Protein AF-A0A413CSR7-F1 (afdb_monomer)

Mean predicted aligned error: 8.37 Å

InterPro domains:
  IPR011579 ATPase domain [PF01637] (2-50)
  IPR027417 P-loop containing nucleoside triphosphate hydrolase [G3DSA:3.40.50.300] (1-65)
  IPR027417 P-loop containing nucleoside triphosphate hydrolase [SSF52540] 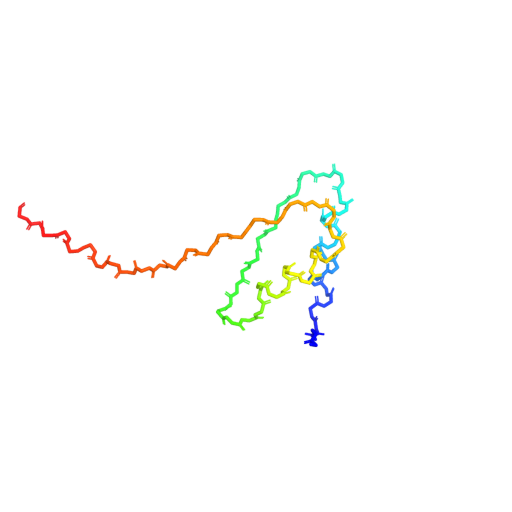(1-48)

Foldseek 3Di:
DDDDPPVVLVVLLCCLPDPDDDDDDDDDDPPPCPVVSVVVSCPVRDD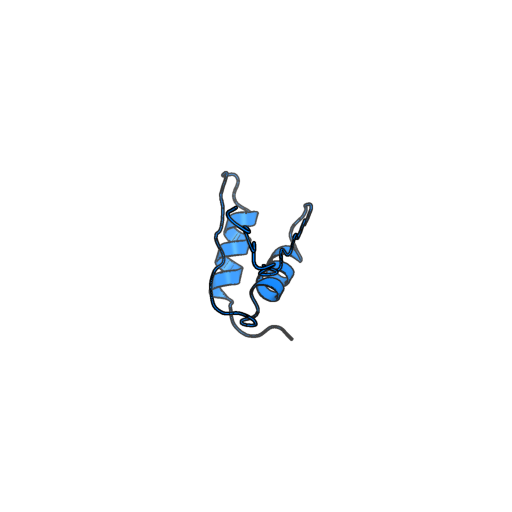DDDDDDDDPPPPPPPPPDD

Organism: NCBI:txid1735

Sequence (66 aa):
MFVGRENELKILNRVFSSNRQESVLIYGRRRIGKTELIKKAIEDFEGEYIQECKYKNSKVTQTVVD

Radius of gyration: 17.18 Å; Cα contacts (8 Å, |Δi|>4): 11; chains: 1; bounding box: 54×24×30 Å

Solvent-accessible surface area (backbone atoms only — not comparable to full-atom values): 4850 Å² total; per-residue (Å²): 139,89,81,79,62,62,68,61,42,53,52,48,48,50,56,74,70,43,98,57,99,77,86,86,89,89,84,81,69,87,90,76,46,66,70,58,50,52,58,62,51,46,73,86,50,93,74,89,88,85,86,88,84,82,76,85,74,80,70,75,78,75,72,77,83,125

Secondary structure (DSSP, 8-state):
---S-HHHHHHHHHHHT-SS---------TTSSHHHHHHHHTTT--S-------------------

Structure (mmCIF, N/CA/C/O backbone):
data_AF-A0A413CSR7-F1
#
_entry.id   AF-A0A413CSR7-F1
#
loop_
_atom_site.group_PDB
_atom_site.id
_atom_site.type_symbol
_atom_site.label_atom_id
_atom_site.label_alt_id
_atom_site.label_comp_id
_atom_site.label_asym_id
_atom_site.label_entity_id
_atom_site.label_seq_id
_atom_site.pdbx_PDB_ins_code
_atom_site.Cartn_x
_atom_site.Cartn_y
_atom_site.Cartn_z
_atom_site.occupancy
_atom_site.B_iso_or_equiv
_atom_site.auth_seq_id
_atom_site.auth_comp_id
_atom_site.auth_asym_id
_atom_site.auth_atom_id
_atom_site.pdbx_PDB_model_num
ATOM 1 N N . MET A 1 1 ? -0.048 5.262 -15.865 1.00 75.38 1 MET A N 1
ATOM 2 C CA . MET A 1 1 ? -1.174 4.311 -15.996 1.00 75.38 1 MET A CA 1
ATOM 3 C C . MET A 1 1 ? -0.827 3.059 -15.199 1.00 75.38 1 MET A C 1
ATOM 5 O O . MET A 1 1 ? 0.224 2.485 -15.453 1.00 75.38 1 MET A O 1
ATOM 9 N N . PHE A 1 2 ? -1.643 2.697 -14.206 1.00 87.88 2 PHE A N 1
ATOM 10 C CA . PHE A 1 2 ? -1.484 1.489 -13.384 1.00 87.88 2 PHE A CA 1
ATOM 11 C C . PHE A 1 2 ? -2.495 0.445 -13.871 1.00 87.88 2 PHE A C 1
ATOM 13 O O . PHE A 1 2 ? -3.657 0.793 -14.061 1.00 87.88 2 PHE A O 1
ATOM 20 N N . VAL A 1 3 ? -2.061 -0.788 -14.142 1.00 90.94 3 VAL A N 1
ATOM 21 C CA . VAL A 1 3 ? -2.905 -1.818 -14.775 1.00 90.94 3 VAL A CA 1
ATOM 22 C C . VAL A 1 3 ? -2.806 -3.130 -14.005 1.00 90.94 3 VAL A C 1
ATOM 24 O O . VAL A 1 3 ? -1.706 -3.605 -13.715 1.00 90.94 3 VAL A O 1
ATOM 27 N N . GLY A 1 4 ? -3.963 -3.734 -13.724 1.00 92.88 4 GLY A N 1
ATOM 28 C CA . GLY A 1 4 ? -4.075 -4.968 -12.950 1.00 92.88 4 GLY A CA 1
ATOM 29 C C . GLY A 1 4 ? -3.847 -4.751 -11.451 1.00 92.88 4 GLY A C 1
ATOM 30 O O . GLY A 1 4 ? -3.882 -3.626 -10.965 1.00 92.88 4 GLY A O 1
ATOM 31 N N . ARG A 1 5 ? -3.604 -5.846 -10.716 1.00 94.44 5 ARG A N 1
ATOM 32 C CA . ARG A 1 5 ? -3.357 -5.850 -9.256 1.00 94.44 5 ARG A CA 1
ATOM 33 C C . ARG A 1 5 ? -4.524 -5.354 -8.389 1.00 94.44 5 ARG A C 1
ATOM 35 O O . ARG A 1 5 ? -4.309 -4.947 -7.249 1.00 94.44 5 ARG A O 1
ATOM 42 N N . GLU A 1 6 ? -5.754 -5.401 -8.901 1.00 94.88 6 GLU A N 1
ATOM 43 C CA . GLU A 1 6 ? -6.941 -4.947 -8.159 1.00 94.88 6 GLU A CA 1
ATOM 44 C C . GLU A 1 6 ? -7.159 -5.735 -6.863 1.00 94.88 6 GLU A C 1
ATOM 46 O O . GLU A 1 6 ? -7.504 -5.161 -5.831 1.00 94.88 6 GLU A O 1
ATOM 51 N N . ASN A 1 7 ? -6.890 -7.043 -6.886 1.00 95.31 7 ASN A N 1
ATOM 52 C CA . ASN A 1 7 ? -7.013 -7.891 -5.704 1.00 95.31 7 ASN A CA 1
ATOM 53 C C . ASN A 1 7 ? -5.986 -7.512 -4.632 1.00 95.31 7 ASN A C 1
ATOM 55 O O . ASN A 1 7 ? -6.338 -7.375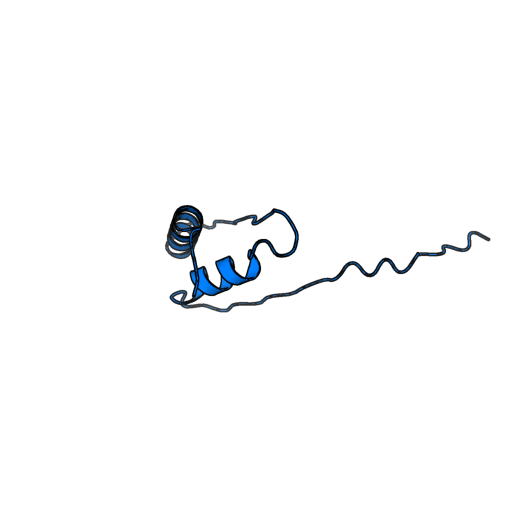 -3.462 1.00 95.31 7 ASN A O 1
ATOM 59 N N . GLU A 1 8 ? -4.727 -7.313 -5.019 1.00 95.81 8 GLU A N 1
ATOM 60 C CA . GLU A 1 8 ? -3.669 -6.903 -4.100 1.00 95.81 8 GLU A CA 1
ATOM 61 C C . GLU A 1 8 ? -3.924 -5.508 -3.519 1.00 95.81 8 GLU A C 1
ATOM 63 O O . GLU A 1 8 ? -3.748 -5.321 -2.316 1.00 95.81 8 GLU A O 1
ATOM 68 N N . LEU A 1 9 ? -4.403 -4.558 -4.331 1.00 94.75 9 LEU A N 1
ATOM 69 C CA . LEU A 1 9 ? -4.821 -3.236 -3.850 1.00 94.75 9 LEU A CA 1
ATOM 70 C C . LEU A 1 9 ? -5.967 -3.338 -2.842 1.00 94.75 9 LEU A C 1
ATOM 72 O O . LEU A 1 9 ? -5.905 -2.732 -1.776 1.00 94.75 9 LEU A O 1
ATOM 76 N N . LYS A 1 10 ? -6.989 -4.151 -3.128 1.00 94.31 10 LYS A N 1
ATOM 77 C CA . LYS A 1 10 ? -8.122 -4.355 -2.216 1.00 94.31 10 LYS A CA 1
ATOM 78 C C . LYS A 1 10 ? -7.682 -4.935 -0.870 1.00 94.31 10 LYS A C 1
ATOM 80 O O . LYS A 1 10 ? -8.214 -4.542 0.166 1.00 94.31 10 LYS A O 1
ATOM 85 N N . ILE A 1 11 ? -6.712 -5.851 -0.877 1.00 94.81 11 ILE A N 1
ATOM 86 C CA . ILE A 1 11 ? -6.123 -6.401 0.351 1.00 94.81 11 ILE A CA 1
ATOM 87 C C . ILE A 1 11 ? -5.391 -5.301 1.127 1.00 94.81 11 ILE A C 1
ATOM 89 O O . ILE A 1 11 ? -5.632 -5.159 2.322 1.00 94.81 11 ILE A O 1
ATOM 93 N N . LEU A 1 12 ? -4.546 -4.505 0.465 1.00 94.69 12 LEU A N 1
ATOM 94 C CA . LEU A 1 12 ? -3.803 -3.422 1.118 1.00 94.69 12 LEU A CA 1
ATOM 95 C C . LEU A 1 12 ? -4.733 -2.353 1.707 1.00 94.69 12 LEU A C 1
ATOM 97 O O . LEU A 1 12 ? -4.580 -2.005 2.872 1.00 94.69 12 LEU A O 1
ATOM 101 N N . ASN A 1 13 ? -5.757 -1.916 0.970 1.00 92.75 13 ASN A N 1
ATOM 102 C CA . ASN A 1 13 ? -6.724 -0.922 1.454 1.00 92.75 13 ASN A CA 1
ATOM 103 C C . ASN A 1 13 ? -7.530 -1.433 2.655 1.00 92.75 13 ASN A C 1
ATOM 105 O O . ASN A 1 13 ? -7.823 -0.683 3.588 1.00 92.75 13 ASN A O 1
ATOM 109 N N . ARG A 1 14 ? -7.869 -2.729 2.671 1.00 93.19 14 ARG A N 1
ATOM 110 C CA . ARG A 1 14 ? -8.502 -3.357 3.837 1.00 93.19 14 ARG A CA 1
ATOM 111 C C . ARG A 1 14 ? -7.572 -3.333 5.049 1.00 93.19 14 ARG A C 1
ATOM 113 O O . ARG A 1 14 ? -8.036 -3.060 6.147 1.00 93.19 14 ARG A O 1
ATOM 120 N N . VAL A 1 15 ? -6.291 -3.635 4.851 1.00 93.56 15 VAL A N 1
ATOM 121 C CA . VAL A 1 15 ? -5.303 -3.619 5.936 1.00 93.56 15 VAL A CA 1
ATOM 122 C C . VAL A 1 15 ? -5.124 -2.202 6.483 1.00 93.56 15 VAL A C 1
ATOM 124 O O . VAL A 1 15 ? -5.151 -2.024 7.694 1.00 93.56 15 VAL A O 1
ATOM 127 N N . PHE A 1 16 ? -5.020 -1.188 5.619 1.00 90.19 16 PHE A N 1
ATOM 128 C CA . PHE A 1 16 ? -4.882 0.207 6.052 1.00 90.19 16 PHE A CA 1
ATOM 129 C C . PHE A 1 16 ? -6.099 0.744 6.819 1.00 90.19 16 PHE A C 1
ATOM 131 O O . PHE A 1 16 ? -5.937 1.586 7.693 1.00 90.19 16 PHE A O 1
ATOM 138 N N . SER A 1 17 ? -7.304 0.252 6.520 1.00 90.25 17 SER A N 1
ATOM 139 C CA . SER A 1 17 ? -8.550 0.661 7.194 1.00 90.25 17 SER A CA 1
ATOM 140 C C . SER A 1 17 ? -8.899 -0.174 8.433 1.00 90.25 17 SER A C 1
ATOM 142 O O . SER A 1 17 ? -9.915 0.066 9.087 1.00 90.25 17 SER A O 1
ATOM 144 N N . SER A 1 18 ? -8.089 -1.178 8.761 1.00 91.62 18 SER A N 1
ATOM 145 C CA . SER A 1 18 ? -8.335 -2.076 9.882 1.00 91.62 18 SER A CA 1
ATOM 146 C C . SER A 1 18 ? -7.874 -1.457 11.199 1.00 91.62 18 SER A C 1
ATOM 148 O O . SER A 1 18 ? -6.736 -1.022 11.334 1.00 91.62 18 SER A O 1
ATOM 150 N N . ASN A 1 19 ? -8.722 -1.516 12.230 1.00 91.50 19 ASN A N 1
ATOM 151 C CA . ASN A 1 19 ? -8.362 -1.116 13.600 1.00 91.50 19 ASN A CA 1
ATOM 152 C C . ASN A 1 19 ? -7.505 -2.168 14.335 1.00 91.50 19 ASN A C 1
ATOM 154 O O . ASN A 1 19 ? -7.388 -2.140 15.561 1.00 91.50 19 ASN A O 1
ATOM 158 N N . ARG A 1 20 ? -6.955 -3.150 13.614 1.00 93.88 20 ARG A N 1
ATOM 159 C CA . ARG A 1 20 ? -6.104 -4.206 14.169 1.00 93.88 20 ARG A CA 1
ATOM 160 C C . ARG A 1 20 ? -4.664 -3.968 13.747 1.00 93.88 20 ARG A C 1
ATOM 162 O O . ARG A 1 20 ? -4.394 -3.458 12.667 1.00 93.88 20 ARG A O 1
ATOM 169 N N . GLN A 1 21 ? -3.732 -4.401 14.586 1.00 92.31 21 GLN A N 1
ATOM 170 C CA . GLN A 1 21 ? -2.327 -4.407 14.212 1.00 92.31 21 GLN A CA 1
ATOM 171 C C . GLN A 1 21 ? -2.081 -5.520 13.187 1.00 92.31 21 GLN A C 1
ATOM 173 O O . GLN A 1 21 ? -2.103 -6.705 13.521 1.00 92.31 21 GLN A O 1
ATOM 178 N N . GLU A 1 22 ? -1.866 -5.128 11.936 1.00 94.38 22 GLU A N 1
ATOM 179 C CA . GLU A 1 22 ? -1.617 -6.032 10.816 1.00 94.38 22 GLU A CA 1
ATOM 180 C C . GLU A 1 22 ? -0.255 -5.738 10.177 1.00 94.38 22 GLU A C 1
ATOM 182 O O . GLU A 1 22 ? 0.309 -4.651 10.297 1.00 94.38 22 GLU A O 1
ATOM 187 N N . SER A 1 23 ? 0.328 -6.739 9.523 1.00 92.62 23 SER A N 1
ATOM 188 C CA . SER A 1 23 ? 1.618 -6.611 8.843 1.00 92.62 23 SER A CA 1
ATOM 189 C C . SER A 1 23 ? 1.586 -7.386 7.536 1.00 92.62 23 SER A C 1
ATOM 191 O O . SER A 1 23 ? 1.127 -8.526 7.493 1.00 92.62 23 SER A O 1
ATOM 193 N N . VAL A 1 24 ? 2.077 -6.765 6.462 1.00 94.19 24 VAL A N 1
ATOM 194 C CA . VAL A 1 24 ? 1.999 -7.313 5.102 1.00 94.19 24 VAL A CA 1
ATOM 195 C C . VAL A 1 24 ? 3.397 -7.532 4.540 1.00 94.19 24 VAL A C 1
ATOM 197 O O . VAL A 1 24 ? 4.219 -6.618 4.506 1.00 94.19 24 VAL A O 1
ATOM 200 N N . LEU A 1 25 ? 3.657 -8.744 4.045 1.00 94.62 25 LEU A N 1
ATOM 201 C CA . LEU A 1 25 ? 4.895 -9.090 3.351 1.00 94.62 25 LEU A CA 1
ATOM 202 C C . LEU A 1 25 ? 4.669 -9.120 1.836 1.00 94.62 25 LEU A C 1
ATOM 204 O O . LEU A 1 25 ? 4.002 -10.013 1.316 1.00 94.62 25 LEU A O 1
ATOM 208 N N . ILE A 1 26 ? 5.288 -8.187 1.109 1.00 93.94 26 ILE A N 1
ATOM 209 C CA . ILE A 1 26 ? 5.203 -8.123 -0.357 1.00 93.94 26 ILE A CA 1
ATOM 210 C C . ILE A 1 26 ? 6.492 -8.674 -0.982 1.00 93.94 26 ILE A C 1
ATOM 212 O O . ILE A 1 26 ? 7.553 -8.047 -0.961 1.00 93.94 26 ILE A O 1
ATOM 216 N N . TYR A 1 27 ? 6.407 -9.849 -1.606 1.00 93.69 27 TYR A N 1
ATOM 217 C CA . TYR A 1 27 ? 7.538 -10.543 -2.235 1.00 93.69 27 TYR A CA 1
ATOM 218 C C . TYR A 1 27 ? 7.321 -10.768 -3.745 1.00 93.69 27 TYR A C 1
ATOM 220 O O . TYR A 1 27 ? 6.356 -10.290 -4.330 1.00 93.69 27 TYR A O 1
ATOM 228 N N . GLY A 1 28 ? 8.313 -11.353 -4.435 1.00 92.00 28 GLY A N 1
ATOM 229 C CA . GLY A 1 28 ? 8.304 -11.532 -5.900 1.00 92.00 28 GLY A CA 1
ATOM 230 C C . GLY A 1 28 ? 9.575 -11.060 -6.623 1.00 92.00 28 GLY A C 1
ATOM 231 O O . GLY A 1 28 ? 10.546 -10.632 -5.995 1.00 92.00 28 GLY A O 1
ATOM 232 N N . ARG A 1 29 ? 9.568 -11.126 -7.957 1.00 91.56 29 ARG A N 1
ATOM 233 C CA . ARG A 1 29 ? 10.729 -10.825 -8.816 1.00 91.56 29 ARG A CA 1
ATOM 234 C C . ARG A 1 29 ? 11.076 -9.330 -8.844 1.00 91.56 29 ARG A C 1
ATOM 236 O O . ARG A 1 29 ? 10.253 -8.466 -8.534 1.00 91.56 29 ARG A O 1
ATOM 243 N N . ARG A 1 30 ? 12.312 -9.017 -9.241 1.00 88.50 30 ARG A N 1
ATOM 244 C CA . ARG A 1 30 ? 12.757 -7.636 -9.480 1.00 88.50 30 ARG A CA 1
ATOM 245 C C . ARG A 1 30 ? 11.944 -7.025 -10.627 1.00 88.50 30 ARG A C 1
ATOM 247 O O . ARG A 1 30 ? 11.657 -7.723 -11.590 1.00 88.50 30 ARG A O 1
ATOM 254 N N . ARG A 1 31 ? 11.620 -5.730 -10.541 1.00 90.69 31 ARG A N 1
ATOM 255 C CA . ARG A 1 31 ? 10.886 -4.963 -11.575 1.00 90.69 31 ARG A CA 1
ATOM 256 C C . ARG A 1 31 ? 9.439 -5.404 -11.849 1.00 90.69 31 ARG A C 1
ATOM 258 O O . ARG A 1 31 ? 8.848 -4.933 -12.805 1.00 90.69 31 ARG A O 1
ATOM 265 N N . ILE A 1 32 ? 8.833 -6.227 -10.991 1.00 92.56 32 ILE A N 1
ATOM 266 C CA . ILE A 1 32 ? 7.417 -6.617 -11.134 1.00 92.56 32 ILE A CA 1
ATOM 267 C C . ILE A 1 32 ? 6.423 -5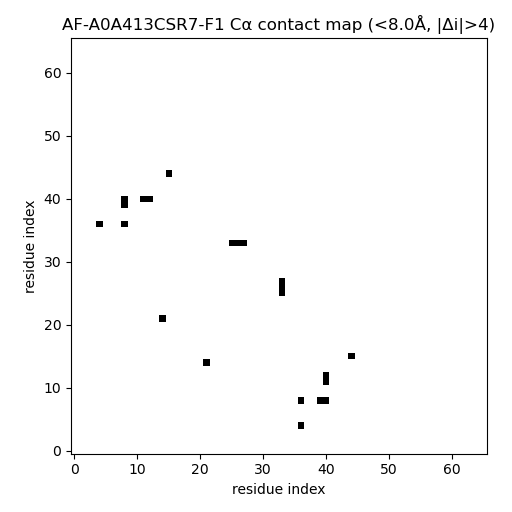.515 -10.704 1.00 92.56 32 ILE A C 1
ATOM 269 O O . ILE A 1 32 ? 5.217 -5.728 -10.727 1.00 92.56 32 ILE A O 1
ATOM 273 N N . GLY A 1 33 ? 6.921 -4.352 -10.268 1.00 92.44 33 GLY A N 1
ATOM 274 C CA . GLY A 1 33 ? 6.082 -3.218 -9.871 1.00 92.44 33 GLY A CA 1
ATOM 275 C C . GLY A 1 33 ? 5.635 -3.210 -8.406 1.00 92.44 33 GLY A C 1
ATOM 276 O O . GLY A 1 33 ? 4.666 -2.541 -8.086 1.00 92.44 33 GLY A O 1
ATOM 277 N N . LYS A 1 34 ? 6.326 -3.907 -7.490 1.00 94.00 34 LYS A N 1
ATOM 278 C CA . LYS A 1 34 ? 5.959 -3.904 -6.054 1.00 94.00 34 LYS A CA 1
ATOM 279 C C . LYS A 1 34 ? 5.972 -2.509 -5.430 1.00 94.00 34 LYS A C 1
ATOM 281 O O . LYS A 1 34 ? 5.075 -2.169 -4.676 1.00 94.00 34 LYS A O 1
ATOM 286 N N . THR A 1 35 ? 6.995 -1.714 -5.742 1.00 92.69 35 THR A N 1
ATOM 287 C CA . THR A 1 35 ? 7.098 -0.333 -5.257 1.00 92.69 35 THR A CA 1
ATOM 288 C C . THR A 1 35 ? 5.945 0.514 -5.787 1.00 92.69 35 THR A C 1
ATOM 290 O O . THR A 1 35 ? 5.352 1.265 -5.028 1.00 92.69 35 THR A O 1
ATOM 293 N N . GLU A 1 36 ? 5.583 0.345 -7.060 1.00 94.12 36 GLU A N 1
ATOM 294 C CA . GLU A 1 36 ? 4.446 1.052 -7.660 1.00 94.12 36 GLU A CA 1
ATOM 295 C C . GLU A 1 36 ? 3.104 0.606 -7.069 1.00 94.12 36 GLU A C 1
ATOM 297 O O . GLU A 1 36 ? 2.232 1.440 -6.862 1.00 94.12 36 GLU A O 1
ATOM 302 N N . LEU A 1 37 ? 2.951 -0.675 -6.712 1.00 94.81 37 LEU A N 1
ATOM 303 C CA . LEU A 1 37 ? 1.775 -1.164 -5.988 1.00 94.81 37 LEU A CA 1
ATOM 304 C C . LEU A 1 37 ? 1.625 -0.478 -4.623 1.00 94.81 37 LEU A C 1
ATOM 306 O O . LEU A 1 37 ? 0.531 -0.038 -4.293 1.00 94.81 37 LEU A O 1
ATOM 310 N N . ILE A 1 38 ? 2.710 -0.369 -3.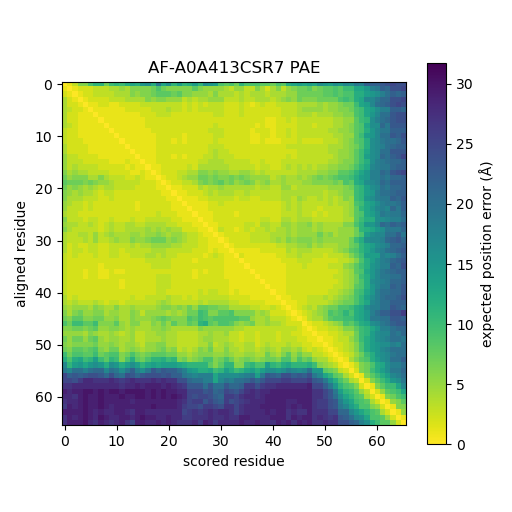848 1.00 93.62 38 ILE A N 1
ATOM 311 C CA . ILE A 1 38 ? 2.676 0.300 -2.538 1.00 93.62 38 ILE A CA 1
ATOM 312 C C . ILE A 1 38 ? 2.326 1.776 -2.711 1.00 93.62 38 ILE A C 1
ATOM 314 O O . ILE A 1 38 ? 1.406 2.241 -2.054 1.00 93.62 38 ILE A O 1
ATOM 318 N N . LYS A 1 39 ? 3.005 2.485 -3.626 1.00 92.62 39 LYS A N 1
ATOM 319 C CA . LYS A 1 39 ? 2.714 3.896 -3.921 1.00 92.62 39 LYS A CA 1
ATOM 320 C C . LYS A 1 39 ? 1.250 4.113 -4.285 1.00 92.62 39 LYS A C 1
ATO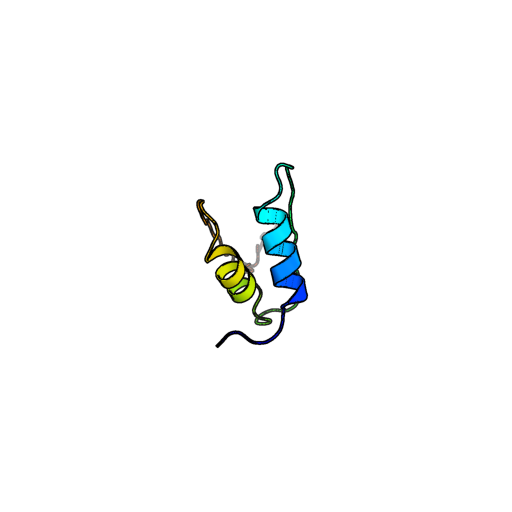M 322 O O . LYS A 1 39 ? 0.655 5.06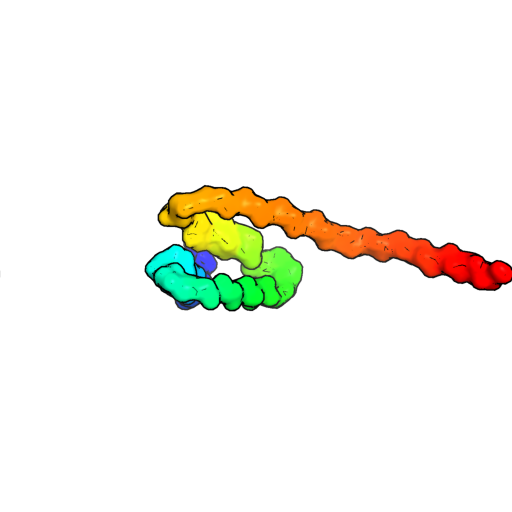1 -3.801 1.00 92.62 39 LYS A O 1
ATOM 327 N N . LYS A 1 40 ? 0.678 3.222 -5.100 1.00 93.75 40 LYS A N 1
ATOM 328 C CA . LYS A 1 40 ? -0.730 3.297 -5.488 1.00 93.75 40 LYS A CA 1
ATOM 329 C C . LYS A 1 40 ? -1.673 3.046 -4.308 1.00 93.75 40 LYS A C 1
ATOM 331 O O . LYS A 1 40 ? -2.699 3.700 -4.210 1.00 93.75 40 LYS A O 1
ATOM 336 N N . ALA A 1 41 ? -1.330 2.111 -3.422 1.00 92.69 41 ALA A N 1
ATOM 337 C CA . ALA A 1 41 ? -2.151 1.756 -2.264 1.00 92.69 41 ALA A CA 1
ATOM 338 C C . ALA A 1 41 ? -2.166 2.834 -1.165 1.00 92.69 41 ALA A C 1
ATOM 340 O O . ALA A 1 41 ? -3.111 2.891 -0.389 1.00 92.69 41 ALA A O 1
ATOM 341 N N . ILE A 1 42 ? -1.124 3.668 -1.087 1.00 92.69 42 ILE A N 1
ATOM 342 C CA . ILE A 1 42 ? -1.007 4.735 -0.081 1.00 92.69 42 ILE A CA 1
ATOM 343 C C . ILE A 1 42 ? -1.490 6.104 -0.577 1.00 92.69 42 ILE A C 1
ATOM 345 O O . ILE A 1 42 ? -1.357 7.072 0.160 1.00 92.69 42 ILE A O 1
ATOM 349 N N . GLU A 1 43 ? -2.016 6.217 -1.804 1.00 91.19 43 GLU A N 1
ATOM 350 C CA . GLU A 1 43 ? -2.503 7.506 -2.335 1.00 91.19 43 GLU A CA 1
ATOM 351 C C . GLU A 1 43 ? -3.584 8.129 -1.435 1.00 91.19 43 GLU A C 1
ATOM 353 O O . GLU A 1 43 ? -3.564 9.337 -1.223 1.00 91.19 43 GLU A O 1
ATOM 358 N N . ASP A 1 44 ? -4.455 7.296 -0.859 1.00 85.25 44 ASP A N 1
ATOM 359 C CA . ASP A 1 44 ? -5.540 7.707 0.044 1.00 85.25 44 ASP A CA 1
ATOM 360 C C . ASP A 1 44 ? -5.236 7.387 1.524 1.00 85.25 44 ASP A C 1
ATOM 362 O O . ASP A 1 44 ? -6.133 7.378 2.368 1.00 85.25 44 ASP A O 1
ATOM 366 N N . PHE A 1 45 ? -3.984 7.052 1.858 1.00 86.44 45 PHE A N 1
ATOM 367 C CA . PHE A 1 45 ? -3.595 6.702 3.223 1.00 86.44 45 PHE A CA 1
ATOM 368 C C . PHE A 1 45 ? -3.170 7.949 4.004 1.00 86.44 45 PHE A C 1
ATOM 370 O O . PHE A 1 45 ? -2.154 8.573 3.697 1.00 86.44 45 PHE A O 1
ATOM 377 N N . GLU A 1 46 ? -3.917 8.284 5.056 1.00 82.62 46 GLU A N 1
ATOM 378 C CA . GLU A 1 46 ? -3.561 9.368 5.973 1.00 82.62 46 GLU A CA 1
ATOM 379 C C . GLU A 1 46 ? -2.503 8.886 6.979 1.00 82.62 46 GLU A C 1
ATOM 381 O O . 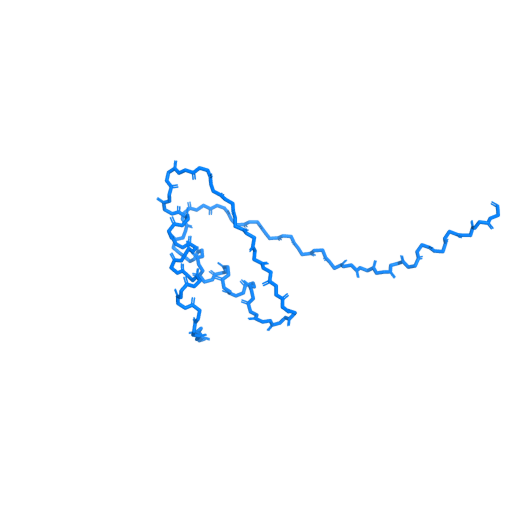GLU A 1 46 ? -2.812 8.319 8.027 1.00 82.62 46 GLU A O 1
ATOM 386 N N . GLY A 1 47 ? -1.225 9.084 6.643 1.00 84.94 47 GLY A N 1
ATOM 387 C CA . GLY A 1 47 ? -0.106 8.716 7.507 1.00 84.94 47 GLY A CA 1
ATOM 388 C C . GLY A 1 47 ? 1.262 9.013 6.899 1.00 84.94 47 GLY A C 1
ATOM 389 O O . GLY A 1 47 ? 1.388 9.674 5.870 1.00 84.94 47 GLY A O 1
ATOM 390 N N . GLU A 1 48 ? 2.311 8.513 7.550 1.00 86.56 48 GLU A N 1
ATOM 391 C CA . GLU A 1 48 ? 3.688 8.685 7.088 1.00 86.56 48 GLU A CA 1
ATOM 392 C C . GLU A 1 48 ? 4.162 7.477 6.273 1.00 86.56 48 GLU A C 1
ATOM 394 O O . GLU A 1 48 ? 3.987 6.321 6.666 1.00 86.56 48 GLU A O 1
ATOM 399 N N . TYR A 1 49 ? 4.815 7.749 5.141 1.00 89.81 49 TYR A N 1
ATOM 400 C CA . TYR A 1 49 ? 5.437 6.732 4.300 1.00 89.81 49 TYR A CA 1
ATOM 401 C C . TYR A 1 49 ? 6.959 6.849 4.339 1.00 89.81 49 TYR A C 1
ATOM 403 O O . TYR A 1 49 ? 7.537 7.821 3.854 1.00 89.81 49 TYR A O 1
ATOM 411 N N . ILE A 1 50 ? 7.615 5.815 4.868 1.00 89.19 50 ILE A N 1
ATOM 412 C CA . ILE A 1 50 ? 9.074 5.708 4.908 1.00 89.19 50 ILE A CA 1
ATOM 413 C C . ILE A 1 50 ? 9.492 4.510 4.058 1.00 89.19 50 ILE A C 1
ATOM 415 O O . ILE A 1 50 ? 9.092 3.373 4.310 1.00 89.19 50 ILE A O 1
ATOM 419 N N . GLN A 1 51 ? 10.331 4.758 3.054 1.00 88.25 51 GLN A N 1
ATOM 420 C CA . GLN A 1 51 ? 10.874 3.720 2.186 1.00 88.25 51 GLN A CA 1
ATOM 421 C C . GLN A 1 51 ? 12.398 3.695 2.281 1.00 88.25 51 GLN A C 1
ATOM 423 O O . GLN A 1 51 ? 13.070 4.629 1.854 1.00 88.25 51 GLN A O 1
ATOM 428 N N . GLU A 1 52 ? 12.954 2.575 2.742 1.00 87.62 52 GLU A N 1
ATOM 429 C CA . GLU A 1 52 ? 14.391 2.310 2.675 1.00 87.62 52 GLU A CA 1
ATOM 430 C C . GLU A 1 52 ? 14.669 1.212 1.639 1.00 87.62 52 GLU A C 1
ATOM 432 O O . GLU A 1 52 ? 14.107 0.118 1.687 1.00 87.62 52 GLU A O 1
ATOM 437 N N . CYS A 1 53 ? 15.544 1.492 0.672 1.00 81.12 53 CYS A N 1
ATOM 438 C CA . CYS A 1 53 ? 15.990 0.507 -0.312 1.00 81.12 53 CYS A CA 1
ATOM 439 C C . CYS A 1 53 ? 17.457 0.162 -0.078 1.00 81.12 53 CYS A C 1
ATOM 441 O O . CYS A 1 53 ? 18.349 0.896 -0.497 1.00 81.12 53 CYS A O 1
ATOM 443 N N . LYS A 1 54 ? 17.719 -0.995 0.537 1.00 81.31 54 LYS A N 1
ATOM 444 C CA . LYS A 1 54 ? 19.080 -1.526 0.669 1.00 81.31 54 LYS A CA 1
ATOM 445 C C . LYS A 1 54 ? 19.427 -2.351 -0.558 1.00 81.31 54 LYS A C 1
ATOM 447 O O . LYS A 1 54 ? 18.886 -3.436 -0.773 1.00 81.31 54 LYS A O 1
ATOM 452 N N . TYR A 1 55 ? 20.347 -1.845 -1.369 1.00 73.50 55 TYR A N 1
ATOM 453 C CA . TYR A 1 55 ? 20.993 -2.680 -2.368 1.00 73.50 55 TYR A CA 1
ATOM 454 C C . TYR A 1 55 ? 22.010 -3.571 -1.654 1.00 73.50 55 TYR A C 1
ATOM 456 O O . TYR A 1 55 ? 22.892 -3.066 -0.958 1.00 73.50 55 TYR A O 1
ATOM 464 N N . LYS A 1 56 ? 21.912 -4.895 -1.822 1.00 65.12 56 LYS A N 1
ATOM 465 C CA . LYS A 1 56 ? 23.027 -5.783 -1.477 1.00 65.12 56 LYS A CA 1
ATOM 466 C C . LYS A 1 56 ? 24.170 -5.470 -2.443 1.00 65.12 56 LYS A C 1
ATOM 468 O O . LYS A 1 56 ? 24.258 -6.053 -3.519 1.00 65.12 56 LYS A O 1
ATOM 473 N N . ASN A 1 57 ? 25.043 -4.544 -2.059 1.00 56.06 57 ASN A N 1
ATOM 474 C CA . ASN A 1 57 ? 26.402 -4.557 -2.565 1.00 56.06 57 ASN A CA 1
ATOM 475 C C . ASN A 1 57 ? 27.071 -5.766 -1.930 1.00 56.06 57 ASN A C 1
ATOM 477 O O . ASN A 1 57 ? 27.369 -5.766 -0.737 1.00 56.06 57 ASN A O 1
ATOM 481 N N . SER A 1 58 ? 27.301 -6.798 -2.732 1.00 57.25 58 SER A N 1
ATOM 482 C CA . SER A 1 58 ? 28.302 -7.809 -2.432 1.00 57.25 58 SER A CA 1
ATOM 483 C C . SER A 1 58 ? 29.670 -7.123 -2.457 1.00 57.25 58 SER A C 1
ATOM 485 O O . SER A 1 58 ? 30.432 -7.283 -3.405 1.00 57.25 58 SER A O 1
ATOM 487 N N . LYS A 1 59 ? 30.003 -6.317 -1.440 1.00 49.84 59 LYS A N 1
ATOM 488 C CA . LYS A 1 59 ? 31.411 -6.208 -1.078 1.00 49.84 59 LYS A CA 1
ATOM 489 C C . LYS A 1 59 ? 31.768 -7.615 -0.643 1.00 49.84 59 LYS A C 1
ATOM 491 O O . LYS A 1 59 ? 31.283 -8.085 0.381 1.00 49.84 59 LYS A O 1
ATOM 496 N N . VAL A 1 60 ? 32.502 -8.300 -1.511 1.00 55.16 60 VAL A N 1
ATOM 497 C CA . VAL A 1 60 ? 33.289 -9.475 -1.175 1.00 55.16 60 VAL A CA 1
ATOM 498 C C . VAL A 1 60 ? 33.983 -9.117 0.133 1.00 55.16 60 VAL A C 1
ATOM 500 O O . VAL A 1 60 ? 34.906 -8.307 0.148 1.00 55.16 60 VAL A O 1
ATOM 503 N N . THR A 1 61 ? 33.474 -9.623 1.255 1.00 48.31 61 THR A N 1
ATOM 504 C CA . THR A 1 61 ? 34.268 -9.759 2.468 1.00 48.31 61 THR A CA 1
ATOM 505 C C . THR A 1 61 ? 35.336 -10.764 2.094 1.00 48.31 61 THR A C 1
ATOM 507 O O . THR A 1 61 ? 35.181 -11.968 2.273 1.00 48.31 61 THR A O 1
ATOM 510 N N . GLN A 1 62 ? 36.391 -10.250 1.470 1.00 49.59 62 GLN A N 1
ATOM 511 C CA . GLN A 1 62 ? 37.688 -10.876 1.453 1.00 49.59 62 GLN A CA 1
ATOM 512 C C . GLN A 1 62 ? 38.155 -10.755 2.898 1.00 49.59 62 GLN A C 1
ATOM 514 O O . GLN A 1 62 ? 38.869 -9.832 3.277 1.00 49.59 62 GLN A O 1
ATOM 519 N N . THR A 1 63 ? 37.616 -11.632 3.742 1.00 43.66 63 THR A N 1
ATOM 520 C CA . THR A 1 63 ? 38.276 -11.997 4.978 1.00 43.66 63 THR A CA 1
ATOM 521 C C . THR A 1 63 ? 39.546 -12.677 4.501 1.00 43.66 63 THR A C 1
ATOM 523 O O . THR A 1 63 ? 39.537 -13.851 4.137 1.00 43.66 63 THR A O 1
ATOM 526 N N . VAL A 1 64 ? 40.603 -11.880 4.363 1.00 48.16 64 VAL A N 1
ATOM 527 C CA . VAL A 1 64 ? 41.967 -12.380 4.406 1.00 48.16 64 VAL A CA 1
ATOM 528 C C . VAL A 1 64 ? 42.065 -13.013 5.787 1.00 48.16 64 VAL A C 1
ATOM 530 O O . VAL A 1 64 ? 42.094 -12.324 6.801 1.00 48.16 64 VAL A O 1
ATOM 533 N N . VAL A 1 65 ? 41.884 -14.327 5.807 1.00 48.47 65 VAL A N 1
ATOM 534 C CA . VAL A 1 65 ? 42.319 -15.177 6.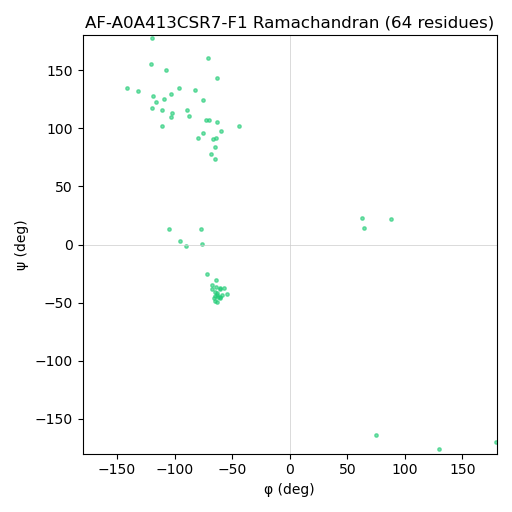899 1.00 48.47 65 VAL A CA 1
ATOM 535 C C . VAL A 1 65 ? 43.828 -15.285 6.737 1.00 48.47 65 VAL A C 1
ATOM 537 O O . VAL A 1 65 ? 44.295 -16.055 5.905 1.00 48.47 65 VAL A O 1
ATOM 540 N N . ASP A 1 66 ? 44.539 -14.442 7.476 1.00 38.81 66 ASP A N 1
ATOM 541 C CA . ASP A 1 66 ? 45.841 -14.759 8.060 1.00 38.81 66 ASP A CA 1
ATOM 542 C C . ASP A 1 66 ? 45.670 -14.692 9.584 1.00 38.81 66 ASP A C 1
ATOM 544 O O . ASP A 1 66 ? 45.009 -13.733 10.058 1.00 38.81 66 ASP A O 1
#

pLDDT: mean 84.18, std 15.72, range [38.81, 95.81]